Protein AF-A0A927ZB04-F1 (afdb_monomer_lite)

Radius of gyration: 18.73 Å; chains: 1; bounding box: 61×30×51 Å

Structure (mmCIF, N/CA/C/O backbone):
data_AF-A0A927ZB04-F1
#
_entry.id   AF-A0A927ZB04-F1
#
loop_
_atom_site.group_PDB
_atom_site.id
_atom_site.type_symbol
_atom_site.label_atom_id
_atom_site.label_alt_id
_atom_site.label_comp_id
_atom_site.label_asym_id
_atom_site.label_entity_id
_atom_site.label_seq_id
_atom_site.pdbx_PDB_ins_code
_atom_site.Cartn_x
_atom_site.Cartn_y
_atom_site.Cartn_z
_atom_site.occupancy
_atom_site.B_iso_or_equiv
_atom_site.auth_seq_id
_atom_site.auth_comp_id
_atom_site.auth_asym_id
_atom_site.auth_atom_id
_atom_site.pdbx_PDB_model_num
ATOM 1 N N . MET A 1 1 ? -7.816 0.736 29.265 1.00 61.41 1 MET A N 1
ATOM 2 C CA . MET A 1 1 ? -8.285 0.612 27.874 1.00 61.41 1 MET A CA 1
ATOM 3 C C . MET A 1 1 ? -7.175 -0.076 27.103 1.00 61.41 1 MET A C 1
ATOM 5 O O . MET A 1 1 ? -6.039 0.372 27.210 1.00 61.41 1 MET A O 1
ATOM 9 N N . GLU A 1 2 ? -7.450 -1.223 26.489 1.00 72.25 2 GLU A N 1
ATOM 10 C CA . GLU A 1 2 ? -6.441 -1.969 25.729 1.00 72.25 2 GLU A CA 1
ATOM 11 C C . GLU A 1 2 ? -6.215 -1.268 24.383 1.00 72.25 2 GLU A C 1
ATOM 13 O O . GLU A 1 2 ? -7.170 -0.845 23.737 1.00 72.25 2 GLU A O 1
ATOM 18 N N . ASP A 1 3 ? -4.956 -1.087 23.987 1.00 85.56 3 ASP A N 1
ATOM 19 C CA . ASP A 1 3 ? -4.613 -0.479 22.702 1.00 85.56 3 ASP A CA 1
ATOM 20 C C . ASP A 1 3 ? -4.950 -1.457 21.567 1.00 85.56 3 ASP A C 1
ATOM 22 O O . ASP A 1 3 ? -4.260 -2.459 21.371 1.00 85.56 3 ASP A O 1
ATOM 26 N N . VAL A 1 4 ? -6.038 -1.185 20.841 1.00 90.19 4 VAL A N 1
ATOM 27 C CA . VAL A 1 4 ? -6.550 -2.064 19.775 1.00 90.19 4 VAL A CA 1
ATOM 28 C C . VAL A 1 4 ? -5.738 -1.972 18.483 1.00 90.19 4 VAL A C 1
ATOM 30 O O . VAL A 1 4 ? -5.707 -2.925 17.702 1.00 90.19 4 VAL A O 1
ATOM 33 N N . ALA A 1 5 ? -5.040 -0.853 18.258 1.00 92.88 5 ALA A N 1
ATOM 34 C CA . ALA A 1 5 ? -4.420 -0.548 16.972 1.00 92.88 5 ALA A CA 1
ATOM 35 C C . ALA A 1 5 ? -3.367 -1.584 16.520 1.00 92.88 5 ALA A C 1
ATOM 37 O O . ALA A 1 5 ? -3.416 -1.979 15.356 1.00 92.88 5 ALA A O 1
ATOM 38 N N . PRO A 1 6 ? -2.457 -2.097 17.379 1.00 94.12 6 PRO A N 1
ATOM 39 C CA . PRO A 1 6 ? -1.477 -3.099 16.956 1.00 94.12 6 PRO A CA 1
ATOM 40 C C . PRO A 1 6 ? -2.118 -4.400 16.460 1.00 94.12 6 PRO A C 1
ATOM 42 O O . PRO A 1 6 ? -1.759 -4.898 15.395 1.00 94.12 6 PRO A O 1
ATOM 45 N N . LYS A 1 7 ? -3.099 -4.931 17.205 1.00 93.69 7 LYS A N 1
ATOM 46 C CA . LYS A 1 7 ? -3.795 -6.174 16.835 1.00 93.69 7 LYS A CA 1
ATOM 47 C C . LYS A 1 7 ? -4.637 -5.983 15.575 1.00 93.69 7 LYS A C 1
ATOM 49 O O . LYS A 1 7 ? -4.672 -6.864 14.718 1.00 93.69 7 LYS A O 1
ATOM 54 N N . LEU A 1 8 ? -5.295 -4.830 15.452 1.00 95.06 8 LEU A N 1
ATOM 55 C CA . LEU A 1 8 ? -6.078 -4.484 14.271 1.00 95.06 8 LEU A CA 1
ATOM 56 C C . LEU A 1 8 ? -5.188 -4.379 13.024 1.00 95.06 8 LEU A C 1
ATOM 58 O O . LEU A 1 8 ? -5.517 -4.951 11.984 1.00 95.06 8 LEU A O 1
ATOM 62 N N . TYR A 1 9 ? -4.026 -3.727 13.134 1.00 96.69 9 TYR A N 1
ATOM 63 C CA . TYR A 1 9 ? -3.077 -3.644 12.026 1.00 96.69 9 TYR A CA 1
ATOM 64 C C . TYR A 1 9 ? -2.565 -5.024 11.597 1.00 96.69 9 TYR A C 1
ATOM 66 O O . TYR A 1 9 ? -2.530 -5.308 10.403 1.00 96.69 9 TYR A O 1
ATOM 74 N N . GLU A 1 10 ? -2.242 -5.914 12.540 1.00 96.75 10 GLU A N 1
ATOM 75 C CA . GLU A 1 10 ? -1.804 -7.281 12.222 1.00 96.75 10 GLU A CA 1
ATOM 76 C C . GLU A 1 10 ? -2.869 -8.055 11.422 1.00 96.75 10 GLU A C 1
ATOM 78 O O . GLU A 1 10 ? -2.558 -8.712 10.421 1.00 96.75 10 GLU A O 1
ATOM 83 N N . LYS A 1 11 ? -4.148 -7.939 11.810 1.00 96.62 11 LYS A N 1
ATOM 84 C CA . LYS A 1 11 ? -5.268 -8.537 11.064 1.00 96.62 11 LYS A CA 1
ATOM 85 C C . LYS A 1 11 ? -5.357 -7.973 9.639 1.00 96.62 11 LYS A C 1
ATOM 87 O O . LYS A 1 11 ? -5.416 -8.748 8.679 1.00 96.62 11 LYS A O 1
ATOM 92 N N . ILE A 1 12 ? -5.299 -6.646 9.498 1.00 97.88 12 ILE A N 1
ATOM 93 C CA . ILE A 1 12 ? -5.330 -5.945 8.205 1.00 97.88 12 ILE A CA 1
ATOM 94 C C . ILE A 1 12 ? -4.158 -6.383 7.318 1.00 97.88 12 ILE A C 1
ATOM 96 O O . ILE A 1 12 ? -4.356 -6.730 6.152 1.00 97.88 12 ILE A O 1
ATOM 100 N N . GLU A 1 13 ? -2.939 -6.418 7.856 1.00 97.81 13 GLU A N 1
ATOM 101 C CA . GLU A 1 13 ? -1.731 -6.796 7.122 1.00 97.81 13 GLU A CA 1
ATOM 102 C C . GLU A 1 13 ? -1.810 -8.245 6.623 1.00 97.81 13 GLU A C 1
ATOM 104 O O . GLU A 1 13 ? -1.480 -8.544 5.465 1.00 97.81 13 GLU A O 1
ATOM 109 N N . LYS A 1 14 ? -2.288 -9.156 7.475 1.00 98.31 14 LYS A N 1
ATOM 110 C CA . LYS A 1 14 ? -2.488 -10.562 7.124 1.00 98.31 14 LYS A CA 1
ATOM 111 C C . LYS A 1 14 ? -3.547 -10.718 6.035 1.00 98.31 14 LYS A C 1
ATOM 113 O O . LYS A 1 14 ? -3.322 -11.455 5.069 1.00 98.31 14 LYS A O 1
ATOM 118 N N . ALA A 1 15 ? -4.670 -10.008 6.150 1.00 98.31 15 ALA A N 1
ATOM 119 C CA . ALA A 1 15 ? -5.732 -10.010 5.148 1.00 98.31 15 ALA A CA 1
ATOM 120 C C . ALA A 1 15 ? -5.241 -9.454 3.802 1.00 98.31 15 ALA A C 1
ATOM 122 O O . ALA A 1 15 ? -5.466 -10.076 2.758 1.00 98.31 15 ALA A O 1
ATOM 123 N N . PHE A 1 16 ? -4.509 -8.338 3.822 1.00 98.69 16 PHE A N 1
ATOM 124 C CA . PHE A 1 16 ? -3.895 -7.734 2.641 1.00 98.69 16 PHE A CA 1
ATOM 125 C C . PHE A 1 16 ? -2.911 -8.690 1.969 1.00 98.69 16 PHE A C 1
ATOM 127 O O . PHE A 1 16 ? -3.036 -8.981 0.780 1.00 98.69 16 PHE A O 1
ATOM 134 N N . THR A 1 17 ? -1.970 -9.246 2.732 1.00 98.44 17 THR A N 1
ATOM 135 C CA . THR A 1 17 ? -0.962 -10.181 2.213 1.00 98.44 17 THR A CA 1
ATOM 136 C C . THR A 1 17 ? -1.618 -11.423 1.609 1.00 98.44 17 THR A C 1
ATOM 138 O O . THR A 1 17 ? -1.237 -11.867 0.524 1.00 98.44 17 THR A O 1
ATOM 141 N N . GLY A 1 18 ? -2.652 -11.959 2.264 1.00 98.38 18 GLY A N 1
ATOM 142 C CA . GLY A 1 18 ? -3.435 -13.077 1.743 1.00 98.38 18 GLY A CA 1
ATOM 143 C C . GLY A 1 18 ? -4.105 -12.765 0.401 1.00 98.38 18 GLY A C 1
ATOM 144 O O . GLY A 1 18 ? -4.060 -13.597 -0.506 1.00 98.38 18 GLY A O 1
ATOM 145 N N . LYS A 1 19 ? -4.682 -11.567 0.247 1.00 98.50 19 LYS A N 1
ATOM 146 C CA . LYS A 1 19 ? -5.307 -11.109 -1.007 1.00 98.50 19 LYS A CA 1
ATOM 147 C C . LYS A 1 19 ? -4.276 -10.892 -2.111 1.00 98.50 19 LYS A C 1
ATOM 149 O O . LYS A 1 19 ? -4.439 -11.438 -3.198 1.00 98.50 19 LYS A O 1
ATOM 154 N N . VAL A 1 20 ? -3.174 -10.204 -1.809 1.00 98.50 20 VAL A N 1
ATOM 155 C CA . VAL A 1 20 ? -2.055 -9.981 -2.742 1.00 98.50 20 VAL A CA 1
ATOM 156 C C . VAL A 1 20 ? -1.508 -11.299 -3.290 1.00 98.50 20 VAL A C 1
ATOM 158 O O . VAL A 1 20 ? -1.240 -11.404 -4.484 1.00 98.50 20 VAL A O 1
ATOM 161 N N . ASN A 1 21 ? -1.363 -12.320 -2.443 1.00 97.69 21 ASN A N 1
ATOM 162 C CA . ASN A 1 21 ? -0.824 -13.619 -2.852 1.00 97.69 21 ASN A CA 1
ATOM 163 C C . ASN A 1 21 ? -1.782 -14.437 -3.732 1.00 97.69 21 ASN A C 1
ATOM 165 O O . ASN A 1 21 ? -1.329 -15.313 -4.468 1.00 97.69 21 ASN A O 1
ATOM 169 N N . ARG A 1 22 ? -3.091 -14.178 -3.652 1.00 97.88 22 ARG A N 1
ATOM 170 C CA . ARG A 1 22 ? -4.127 -14.875 -4.435 1.00 97.88 22 ARG A CA 1
ATOM 171 C C . ARG A 1 22 ? -4.561 -14.100 -5.681 1.00 97.88 22 ARG A C 1
ATOM 173 O O . ARG A 1 22 ? -5.243 -14.666 -6.528 1.00 97.88 22 ARG A O 1
ATOM 180 N N . ASN A 1 23 ? -4.192 -12.826 -5.793 1.00 98.38 23 ASN A N 1
ATOM 181 C CA . ASN A 1 23 ? -4.582 -11.973 -6.906 1.00 98.38 23 ASN A CA 1
ATOM 182 C C . ASN A 1 23 ? -3.800 -12.345 -8.181 1.00 98.38 23 ASN A C 1
ATOM 184 O O . ASN A 1 23 ? -2.566 -12.289 -8.225 1.00 98.38 23 ASN A O 1
ATOM 188 N N . MET A 1 24 ? -4.539 -12.736 -9.222 1.00 97.25 24 MET A N 1
ATOM 189 C CA . MET A 1 24 ? -3.970 -13.218 -10.482 1.00 97.25 24 MET A CA 1
ATOM 190 C C . MET A 1 24 ? -3.256 -12.118 -11.272 1.00 97.25 24 MET A C 1
ATOM 192 O O . MET A 1 24 ? -2.209 -12.396 -11.853 1.00 97.25 24 MET A O 1
ATOM 196 N N . ASP A 1 25 ? -3.750 -10.880 -11.240 1.00 96.75 25 ASP A N 1
ATOM 197 C CA . ASP A 1 25 ? -3.137 -9.748 -11.945 1.00 96.75 25 ASP A CA 1
ATOM 198 C C . ASP A 1 25 ? -1.798 -9.364 -11.314 1.00 96.75 25 ASP A C 1
ATOM 200 O O . ASP A 1 25 ? -0.802 -9.172 -12.013 1.00 96.75 25 ASP A O 1
ATOM 204 N N . ILE A 1 26 ? -1.731 -9.349 -9.979 1.00 98.38 26 ILE A N 1
ATOM 205 C CA . ILE A 1 26 ? -0.482 -9.147 -9.236 1.00 98.38 26 ILE A CA 1
ATOM 206 C C . ILE A 1 26 ? 0.523 -10.252 -9.563 1.00 98.38 26 ILE A C 1
ATOM 208 O O . ILE A 1 26 ? 1.708 -9.973 -9.766 1.00 98.38 26 ILE A O 1
ATOM 212 N N . ARG A 1 27 ? 0.077 -11.511 -9.617 1.00 97.94 27 ARG A N 1
ATOM 213 C CA . ARG A 1 27 ? 0.950 -12.630 -9.975 1.00 97.94 27 ARG A CA 1
ATOM 214 C C . ARG A 1 27 ? 1.467 -12.490 -11.406 1.00 97.94 27 ARG A C 1
ATOM 216 O O . ARG A 1 27 ? 2.677 -12.570 -11.606 1.00 97.94 27 ARG A O 1
ATOM 223 N N . ALA A 1 28 ? 0.586 -12.227 -12.368 1.00 96.94 28 ALA A N 1
ATOM 224 C CA . ALA A 1 28 ? 0.950 -12.029 -13.767 1.00 96.94 28 ALA A CA 1
ATOM 225 C C . ALA A 1 28 ? 1.930 -10.857 -13.935 1.00 96.94 28 ALA A C 1
ATOM 227 O O . ALA A 1 28 ? 2.929 -10.980 -14.643 1.00 96.94 28 ALA A O 1
ATOM 228 N N . PHE A 1 29 ? 1.704 -9.746 -13.228 1.00 97.94 29 PHE A N 1
ATOM 229 C CA . PHE A 1 29 ? 2.622 -8.611 -13.199 1.00 97.94 29 PHE A CA 1
ATOM 230 C C . PHE A 1 29 ? 4.009 -9.002 -12.674 1.00 97.94 29 PHE A C 1
ATOM 232 O O . PHE A 1 29 ? 5.016 -8.729 -13.326 1.00 97.94 29 PHE A O 1
ATOM 239 N N . LYS A 1 30 ? 4.082 -9.684 -11.523 1.00 96.94 30 LYS A N 1
ATOM 240 C CA . LYS A 1 30 ? 5.357 -10.138 -10.940 1.00 96.94 30 LYS A CA 1
ATOM 241 C C . LYS A 1 30 ? 6.106 -11.094 -11.870 1.00 96.94 30 LYS A C 1
ATOM 243 O O . LYS A 1 30 ? 7.333 -11.050 -11.931 1.00 96.94 30 LYS A O 1
ATOM 248 N N . GLU A 1 31 ? 5.389 -11.950 -12.595 1.00 97.25 31 GLU A N 1
ATOM 249 C CA . GLU A 1 31 ? 5.978 -12.838 -13.600 1.00 97.25 31 GLU A CA 1
ATOM 250 C C . GLU A 1 31 ? 6.541 -12.050 -14.794 1.00 97.25 31 GLU A C 1
ATOM 252 O O . GLU A 1 31 ? 7.692 -12.279 -15.165 1.00 97.25 31 GLU A O 1
ATOM 257 N N . LYS A 1 32 ? 5.800 -11.066 -15.328 1.00 96.69 32 LYS A N 1
ATOM 258 C CA . LYS A 1 32 ? 6.310 -10.150 -16.366 1.00 96.69 32 LYS A CA 1
ATOM 259 C C . LYS A 1 32 ? 7.556 -9.397 -15.900 1.00 96.69 32 LYS A C 1
ATOM 261 O O . LYS A 1 32 ? 8.526 -9.316 -16.647 1.00 96.69 32 LYS A O 1
ATOM 266 N N . LEU A 1 33 ? 7.543 -8.870 -14.674 1.00 96.31 33 LEU A N 1
ATOM 267 C CA . LEU A 1 33 ? 8.655 -8.104 -14.107 1.00 96.31 33 LEU A CA 1
ATOM 268 C C . LEU A 1 33 ? 9.921 -8.958 -13.975 1.00 96.31 33 LEU A C 1
ATOM 270 O O . LEU A 1 33 ? 11.003 -8.521 -14.358 1.00 96.31 33 LEU A O 1
ATOM 274 N N . ARG A 1 34 ? 9.781 -10.199 -13.491 1.00 95.94 34 ARG A N 1
ATOM 275 C CA . ARG A 1 34 ? 10.889 -11.158 -13.363 1.00 95.94 34 ARG A CA 1
ATOM 276 C C . ARG A 1 34 ? 11.489 -11.548 -14.715 1.00 95.94 34 ARG A C 1
ATOM 278 O O . ARG A 1 34 ? 12.682 -11.810 -14.795 1.00 95.94 34 ARG A O 1
ATOM 285 N N . ASN A 1 35 ? 10.666 -11.600 -15.758 1.00 95.75 35 ASN A N 1
ATOM 286 C CA . ASN A 1 35 ? 11.099 -11.944 -17.111 1.00 95.75 35 ASN A CA 1
ATOM 287 C C . ASN A 1 35 ? 11.572 -10.719 -17.920 1.00 95.75 35 ASN A C 1
ATOM 289 O O . ASN A 1 35 ? 11.789 -10.848 -19.123 1.00 95.75 35 ASN A O 1
ATOM 293 N N . SER A 1 36 ? 11.687 -9.538 -17.298 1.00 93.88 36 SER A N 1
ATOM 294 C CA . SER A 1 36 ? 12.005 -8.264 -17.962 1.00 93.88 36 SER A CA 1
ATOM 295 C C . SER A 1 36 ? 11.056 -7.907 -19.118 1.00 93.88 36 SER A C 1
ATOM 297 O O . SER A 1 36 ? 11.457 -7.330 -20.126 1.00 93.88 36 SER A O 1
ATOM 299 N N . GLN A 1 37 ? 9.783 -8.287 -18.987 1.00 94.38 37 GLN A N 1
ATOM 300 C CA . GLN A 1 37 ? 8.715 -8.061 -19.970 1.00 94.38 37 GLN A CA 1
ATOM 301 C C . GLN A 1 37 ? 7.689 -7.017 -19.509 1.00 94.38 37 GLN A C 1
ATOM 303 O O . GLN A 1 37 ? 6.789 -6.667 -20.275 1.00 94.38 37 GLN A O 1
ATOM 308 N N . ALA A 1 38 ? 7.788 -6.549 -18.263 1.00 95.06 38 ALA A N 1
ATOM 309 C CA . ALA A 1 38 ? 6.900 -5.524 -17.732 1.00 95.06 38 ALA A CA 1
ATOM 310 C C . ALA A 1 38 ? 7.206 -4.156 -18.356 1.00 95.06 38 ALA A C 1
ATOM 312 O O . ALA A 1 38 ? 8.362 -3.776 -18.544 1.00 95.06 38 ALA A O 1
ATOM 313 N N . LYS A 1 39 ? 6.149 -3.407 -18.663 1.00 93.62 39 LYS A N 1
ATOM 314 C CA . LYS A 1 39 ? 6.212 -2.059 -19.225 1.00 93.62 39 LYS A CA 1
ATOM 315 C C . LYS A 1 39 ? 5.806 -1.017 -18.183 1.00 93.62 39 LYS A C 1
ATOM 317 O O . LYS A 1 39 ? 5.070 -1.350 -17.256 1.00 93.62 39 LYS A O 1
ATOM 322 N N . PRO A 1 40 ? 6.178 0.265 -18.362 1.00 91.00 40 PRO A N 1
ATOM 323 C CA . PRO A 1 40 ? 5.731 1.338 -17.470 1.00 91.00 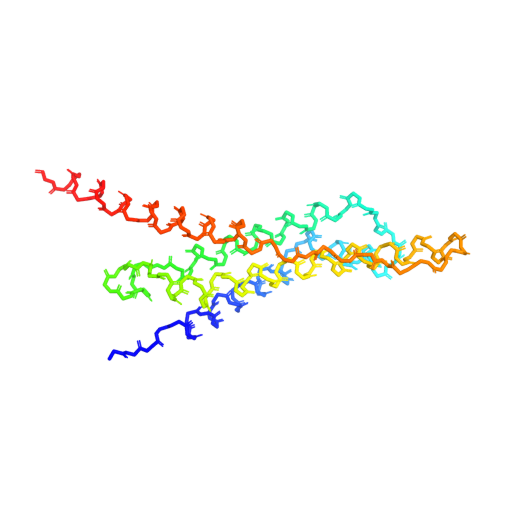40 PRO A CA 1
ATOM 324 C C . PRO A 1 40 ? 4.203 1.385 -17.287 1.00 91.00 40 PRO A C 1
ATOM 326 O O . PRO A 1 40 ? 3.714 1.633 -16.192 1.00 91.00 40 PRO A O 1
ATOM 329 N N . GLU A 1 41 ? 3.449 1.065 -18.340 1.00 92.75 41 GLU A N 1
ATOM 330 C CA . GLU A 1 41 ? 1.979 0.991 -18.349 1.00 92.75 41 GLU A CA 1
ATOM 331 C C . GLU A 1 41 ? 1.426 -0.091 -17.399 1.00 92.75 41 GLU A C 1
ATOM 333 O O . GLU A 1 41 ? 0.360 0.079 -16.806 1.00 92.75 41 GLU A O 1
ATOM 338 N N . ASP A 1 42 ? 2.160 -1.197 -17.215 1.00 95.19 42 ASP A N 1
ATOM 339 C CA . ASP A 1 42 ? 1.751 -2.292 -16.332 1.00 95.19 42 ASP A CA 1
ATOM 340 C C . ASP A 1 42 ? 1.767 -1.862 -14.846 1.00 95.19 42 ASP A C 1
ATOM 342 O O . ASP A 1 42 ? 1.061 -2.453 -14.026 1.00 95.19 42 ASP A O 1
ATOM 346 N N . VAL A 1 43 ? 2.520 -0.809 -14.485 1.00 95.75 43 VAL A N 1
ATOM 347 C CA . VAL A 1 43 ? 2.592 -0.287 -13.107 1.00 95.75 43 VAL A CA 1
ATOM 348 C C . VAL A 1 43 ? 1.239 0.243 -12.643 1.00 95.75 43 VAL A C 1
ATOM 350 O O . VAL A 1 43 ? 0.861 0.022 -11.495 1.00 95.75 43 VAL A O 1
ATOM 353 N N . SER A 1 44 ? 0.477 0.904 -13.518 1.00 94.69 44 SER A N 1
ATOM 354 C CA . SER A 1 44 ? -0.848 1.425 -13.164 1.00 94.69 44 SER A CA 1
ATOM 355 C C . SER A 1 44 ? -1.841 0.300 -12.869 1.00 94.69 44 SER A C 1
ATOM 357 O O . SER A 1 44 ? -2.616 0.399 -11.918 1.00 94.69 44 SER A O 1
ATOM 359 N N . LEU A 1 45 ? -1.786 -0.796 -13.635 1.00 96.00 45 LEU A N 1
ATOM 360 C CA . LEU A 1 45 ? -2.606 -1.986 -13.385 1.00 96.00 45 LEU A CA 1
ATOM 361 C C . LEU A 1 45 ? -2.204 -2.669 -12.074 1.00 96.00 45 LEU A C 1
ATOM 363 O O . LEU A 1 45 ? -3.065 -3.038 -11.277 1.00 96.00 45 LEU A O 1
ATOM 367 N N . TYR A 1 46 ? -0.900 -2.770 -11.812 1.00 98.06 46 TYR A N 1
ATOM 368 C CA . TYR A 1 46 ? -0.388 -3.306 -10.555 1.00 98.06 46 TYR A CA 1
ATOM 369 C C . TYR A 1 46 ? -0.809 -2.460 -9.345 1.00 98.06 46 TYR A C 1
ATOM 371 O O . TYR A 1 46 ? -1.291 -3.002 -8.350 1.00 98.06 46 TYR A O 1
ATOM 379 N N . ALA A 1 47 ? -0.699 -1.132 -9.442 1.00 97.56 47 ALA A N 1
ATOM 380 C CA . ALA A 1 47 ? -1.132 -0.201 -8.405 1.00 97.56 47 ALA A CA 1
ATOM 381 C C . ALA A 1 47 ? -2.633 -0.319 -8.120 1.00 97.56 47 ALA A C 1
ATOM 383 O O . ALA A 1 47 ? -3.037 -0.351 -6.958 1.00 97.56 47 ALA A O 1
ATOM 384 N N . ARG A 1 48 ? -3.453 -0.451 -9.170 1.00 97.81 48 ARG A N 1
ATOM 385 C CA . ARG A 1 48 ? -4.892 -0.690 -9.036 1.00 97.81 48 ARG A CA 1
ATOM 386 C C . ARG A 1 48 ? -5.177 -1.989 -8.283 1.00 97.81 48 ARG A C 1
ATOM 388 O O . ARG A 1 48 ? -5.898 -1.953 -7.292 1.00 97.81 48 ARG A O 1
ATOM 395 N N . ALA A 1 49 ? -4.578 -3.105 -8.697 1.00 98.31 49 ALA A N 1
ATOM 396 C CA . ALA A 1 49 ? -4.804 -4.401 -8.058 1.00 98.31 49 ALA A CA 1
ATOM 397 C C . ALA A 1 49 ? -4.360 -4.411 -6.581 1.00 98.31 49 ALA A C 1
ATOM 399 O O . ALA A 1 49 ? -5.029 -4.995 -5.726 1.00 98.31 49 ALA A O 1
ATOM 400 N N . LEU A 1 50 ? -3.255 -3.729 -6.255 1.00 98.56 50 LEU A N 1
ATOM 401 C CA . LEU A 1 50 ? -2.824 -3.526 -4.870 1.00 98.56 50 LEU A CA 1
ATOM 402 C C . LEU A 1 50 ? -3.817 -2.675 -4.072 1.00 98.56 50 LEU A C 1
ATOM 404 O O . LEU A 1 50 ? -4.126 -3.026 -2.934 1.00 98.56 50 LEU A O 1
ATOM 408 N N . GLY A 1 51 ? -4.328 -1.592 -4.660 1.00 97.62 51 GLY A N 1
ATOM 409 C CA . GLY A 1 51 ? -5.342 -0.737 -4.045 1.00 97.62 51 GLY A CA 1
ATOM 410 C C . GLY A 1 51 ? -6.646 -1.485 -3.764 1.00 97.62 51 GLY A C 1
ATOM 411 O O . GLY A 1 51 ? -7.184 -1.376 -2.667 1.00 97.62 51 GLY A O 1
ATOM 412 N N . GLU A 1 52 ? -7.107 -2.317 -4.700 1.00 98.31 52 GLU A N 1
ATOM 413 C CA . GLU A 1 52 ? -8.279 -3.184 -4.518 1.00 98.31 52 GLU A CA 1
ATOM 414 C C . GLU A 1 52 ? -8.050 -4.206 -3.388 1.00 98.31 52 GLU A C 1
ATOM 416 O O . GLU A 1 52 ? -8.911 -4.388 -2.525 1.00 98.31 52 GLU A O 1
ATOM 421 N N . CYS A 1 53 ? -6.860 -4.819 -3.314 1.00 98.62 53 CYS A N 1
ATOM 422 C CA . CYS A 1 53 ? -6.502 -5.714 -2.207 1.00 98.62 53 CYS A CA 1
ATOM 423 C C . CYS A 1 53 ? -6.469 -4.988 -0.853 1.00 98.62 53 CYS A C 1
ATOM 425 O O . CYS A 1 53 ? -6.905 -5.556 0.150 1.00 98.62 53 CYS A O 1
ATOM 427 N N . ALA A 1 54 ? -5.939 -3.762 -0.813 1.00 98.00 54 ALA A N 1
ATOM 428 C CA . ALA A 1 54 ? -5.865 -2.946 0.394 1.00 98.00 54 ALA A CA 1
ATOM 429 C C . ALA A 1 54 ? -7.258 -2.509 0.859 1.00 98.00 54 ALA A C 1
ATOM 431 O O . ALA A 1 54 ? -7.601 -2.720 2.017 1.00 98.00 54 ALA A O 1
ATOM 432 N N . SER A 1 55 ? -8.088 -1.995 -0.051 1.00 96.00 55 SER A N 1
ATOM 433 C CA . SER A 1 55 ? -9.478 -1.620 0.226 1.00 96.00 55 SER A CA 1
ATOM 434 C C . SER A 1 55 ? -10.268 -2.796 0.801 1.00 96.00 55 SER A C 1
ATOM 436 O O . SER A 1 55 ? -10.860 -2.674 1.870 1.00 96.00 55 SER A O 1
ATOM 438 N N . ALA A 1 56 ? -10.190 -3.971 0.171 1.00 97.38 56 ALA A N 1
ATOM 439 C CA . ALA A 1 56 ? -10.877 -5.157 0.666 1.00 97.38 56 ALA A CA 1
ATOM 440 C C . ALA A 1 56 ? -10.351 -5.631 2.035 1.00 97.38 56 ALA A C 1
ATOM 442 O O . ALA A 1 56 ? -11.118 -6.162 2.831 1.00 97.38 56 ALA A O 1
ATOM 443 N N . ALA A 1 57 ? -9.054 -5.470 2.324 1.00 97.69 57 ALA A N 1
ATOM 444 C CA . ALA A 1 57 ? -8.497 -5.792 3.639 1.00 97.69 57 ALA A CA 1
ATOM 445 C C . ALA A 1 57 ? -8.969 -4.815 4.728 1.00 97.69 57 ALA A C 1
ATOM 447 O O . ALA A 1 57 ? -9.235 -5.247 5.846 1.00 97.69 57 ALA A O 1
ATOM 448 N N . LEU A 1 58 ? -9.099 -3.528 4.401 1.00 94.50 58 LEU A N 1
ATOM 449 C CA . LEU A 1 58 ? -9.623 -2.515 5.316 1.00 94.50 58 LEU A CA 1
ATOM 450 C C . LEU A 1 58 ? -11.106 -2.757 5.619 1.00 94.50 58 LEU A C 1
ATOM 452 O O . LEU A 1 58 ? -11.457 -2.850 6.787 1.00 94.50 58 LEU A O 1
ATOM 456 N N . ILE A 1 59 ? -11.943 -2.954 4.593 1.00 92.19 59 ILE A N 1
ATOM 457 C CA . ILE A 1 59 ? -13.389 -3.214 4.747 1.00 92.19 59 ILE A CA 1
ATOM 458 C C . ILE A 1 59 ? -13.657 -4.462 5.602 1.00 92.19 59 ILE A C 1
ATOM 460 O O . ILE A 1 59 ? -14.588 -4.486 6.398 1.00 92.19 59 ILE A O 1
ATOM 464 N N . GLU A 1 60 ? -12.843 -5.511 5.455 1.00 93.94 60 GLU A N 1
ATOM 465 C CA . GLU A 1 60 ? -13.013 -6.754 6.219 1.00 93.94 60 GLU A CA 1
ATOM 466 C C . GLU A 1 60 ? -12.698 -6.595 7.716 1.00 93.94 60 GLU A C 1
ATOM 468 O O . GLU A 1 60 ? -13.270 -7.316 8.531 1.00 93.94 60 GLU A O 1
ATOM 473 N N . ASN A 1 61 ? -11.787 -5.688 8.084 1.00 92.88 61 ASN A N 1
ATOM 474 C CA . ASN A 1 61 ? -11.212 -5.645 9.433 1.00 92.88 61 ASN A CA 1
ATOM 475 C C . ASN A 1 61 ? -11.556 -4.376 10.223 1.00 92.88 61 ASN A C 1
ATOM 477 O O . ASN A 1 61 ? -11.571 -4.428 11.447 1.00 92.88 61 ASN A O 1
ATOM 481 N N . ILE A 1 62 ? -11.831 -3.250 9.562 1.00 89.62 62 ILE A N 1
ATOM 482 C CA . ILE A 1 62 ? -12.288 -2.021 10.221 1.00 89.62 62 ILE A CA 1
ATOM 483 C C . ILE A 1 62 ? -13.808 -2.102 10.328 1.00 89.62 62 ILE A C 1
ATOM 485 O O . ILE A 1 62 ? -14.535 -1.696 9.425 1.00 89.62 62 ILE A O 1
ATOM 489 N N . ARG A 1 63 ? -14.274 -2.694 11.427 1.00 85.50 63 ARG A N 1
ATOM 490 C CA . ARG A 1 63 ? -15.691 -2.869 11.755 1.00 85.50 63 ARG A CA 1
ATOM 491 C C . ARG A 1 63 ? -15.972 -2.243 13.121 1.00 85.50 63 ARG A C 1
ATOM 493 O O . ARG A 1 63 ? -15.075 -2.210 13.959 1.00 85.50 63 ARG A O 1
ATOM 500 N N . GLN A 1 64 ? -17.198 -1.772 13.355 1.00 82.94 64 GLN A N 1
ATOM 501 C CA . GLN A 1 64 ? -17.583 -1.120 14.619 1.00 82.94 64 GLN A CA 1
ATOM 502 C C . GLN A 1 64 ? -17.262 -1.975 15.857 1.00 82.94 64 GLN A C 1
ATOM 504 O O . GLN A 1 64 ? -16.817 -1.448 16.868 1.00 82.94 64 GLN A O 1
ATOM 509 N N . ASP A 1 65 ? -17.415 -3.298 15.770 1.00 84.38 65 ASP A N 1
ATOM 510 C CA . ASP A 1 65 ? -17.121 -4.238 16.859 1.00 84.38 65 ASP A CA 1
ATOM 511 C C . ASP A 1 65 ? -15.620 -4.409 17.156 1.00 84.38 65 ASP A C 1
ATOM 513 O O . ASP A 1 65 ? -15.248 -4.901 18.220 1.00 84.38 65 ASP A O 1
ATOM 517 N N . GLU A 1 66 ? -14.750 -3.984 16.241 1.00 83.69 66 GLU A N 1
ATOM 518 C CA . GLU A 1 66 ? -13.291 -3.982 16.394 1.00 83.69 66 GLU A CA 1
ATOM 519 C C . GLU A 1 66 ? -12.751 -2.600 16.816 1.00 83.69 66 GLU A C 1
ATOM 521 O O . GLU A 1 66 ? -11.551 -2.451 17.075 1.00 83.69 66 GLU A O 1
ATOM 526 N N . LEU A 1 67 ? -13.622 -1.586 16.887 1.00 87.88 67 LEU A N 1
ATOM 527 C CA . LEU A 1 67 ? -13.280 -0.202 17.201 1.00 87.88 67 LEU A CA 1
ATOM 528 C C . LEU A 1 67 ? -13.729 0.184 18.620 1.00 87.88 67 LEU A C 1
ATOM 530 O O . LEU A 1 67 ? -14.742 -0.313 19.116 1.00 87.88 67 LEU A O 1
ATOM 534 N N . PRO A 1 68 ? -13.000 1.082 19.307 1.00 86.44 68 PRO A N 1
ATOM 535 C CA . PRO A 1 68 ? -13.439 1.579 20.599 1.00 86.44 68 PRO A CA 1
ATOM 536 C C . PRO A 1 68 ? -14.669 2.465 20.424 1.00 86.44 68 PRO A C 1
ATOM 538 O O . PRO A 1 68 ? -14.659 3.385 19.611 1.00 86.44 68 PRO A O 1
ATOM 541 N N . ASP A 1 69 ? -15.718 2.165 21.186 1.00 87.38 69 ASP A N 1
ATOM 542 C CA . ASP A 1 69 ? -17.011 2.856 21.126 1.00 87.38 69 ASP A CA 1
ATOM 543 C C . ASP A 1 69 ? -17.615 2.904 19.705 1.00 87.38 69 ASP A C 1
ATOM 545 O O . ASP A 1 69 ? -18.391 3.801 19.398 1.00 87.38 69 ASP A O 1
ATOM 549 N N . GLY A 1 70 ? -17.236 1.961 18.827 1.00 86.75 70 GLY A N 1
ATOM 550 C CA . GLY A 1 70 ? -17.640 1.933 17.416 1.00 86.75 70 GLY A CA 1
ATOM 551 C C . GLY A 1 70 ? -16.854 2.873 16.494 1.00 86.75 70 GLY A C 1
ATOM 552 O O . GLY A 1 70 ? -16.928 2.728 15.278 1.00 86.75 70 GLY A O 1
ATOM 553 N N . LYS A 1 71 ? -16.030 3.775 17.043 1.00 88.69 71 LYS A N 1
ATOM 554 C CA . LYS A 1 71 ? -15.484 4.929 16.317 1.00 88.69 71 LYS A CA 1
ATOM 555 C C . LYS A 1 71 ? -14.055 4.738 15.824 1.00 88.69 71 LYS A C 1
ATOM 557 O O . LYS A 1 71 ? -13.164 4.258 16.532 1.00 88.69 71 LYS A O 1
ATOM 562 N N . LEU A 1 72 ? -13.799 5.198 14.599 1.00 91.44 72 LEU A N 1
ATOM 563 C CA . LEU A 1 72 ? -12.456 5.228 14.026 1.00 91.44 72 LEU A CA 1
ATOM 564 C C . LEU A 1 72 ? -11.727 6.510 14.446 1.00 91.44 72 LEU A C 1
ATOM 566 O O . LEU A 1 72 ? -11.818 7.538 13.788 1.00 91.44 72 LEU A O 1
ATOM 570 N N . TYR A 1 73 ? -10.952 6.444 15.524 1.00 93.25 73 TYR A N 1
ATOM 571 C CA . TYR A 1 73 ? -10.137 7.578 15.965 1.00 93.25 73 TYR A CA 1
ATOM 572 C C . TYR A 1 73 ? -8.891 7.799 15.096 1.00 93.25 73 TYR A C 1
ATOM 574 O O . TYR A 1 73 ? -8.288 6.843 14.597 1.00 93.25 73 TYR A O 1
ATOM 582 N N . TRP A 1 74 ? -8.427 9.056 15.023 1.00 94.06 74 TRP A N 1
ATOM 583 C CA . TRP A 1 74 ? -7.218 9.450 14.281 1.00 94.06 74 TRP A CA 1
ATOM 584 C C . TRP A 1 74 ? -6.012 8.563 14.598 1.00 94.06 74 TRP A C 1
ATOM 586 O O . TRP A 1 74 ? -5.348 8.065 13.695 1.00 94.06 74 TRP A O 1
ATOM 596 N N . ASN A 1 75 ? -5.740 8.313 15.881 1.00 93.88 75 ASN A N 1
ATOM 597 C CA . ASN A 1 75 ? -4.605 7.494 16.307 1.00 93.88 75 ASN A CA 1
ATOM 598 C C . ASN A 1 75 ? -4.715 6.032 15.841 1.00 93.88 75 ASN A C 1
ATOM 600 O O . ASN A 1 75 ? -3.691 5.391 15.615 1.00 93.88 75 ASN A O 1
ATOM 604 N N . ILE A 1 76 ? -5.927 5.491 15.698 1.00 93.75 76 ILE A N 1
ATOM 605 C CA . ILE A 1 76 ? -6.149 4.143 15.166 1.00 93.75 76 ILE A CA 1
ATOM 606 C C . ILE A 1 76 ? -5.956 4.167 13.655 1.00 93.75 76 ILE A C 1
ATOM 608 O O . ILE A 1 76 ? -5.189 3.358 13.136 1.00 93.75 76 ILE A O 1
ATOM 612 N N . ALA A 1 77 ? -6.577 5.116 12.954 1.00 94.69 77 ALA A N 1
ATOM 613 C CA . ALA A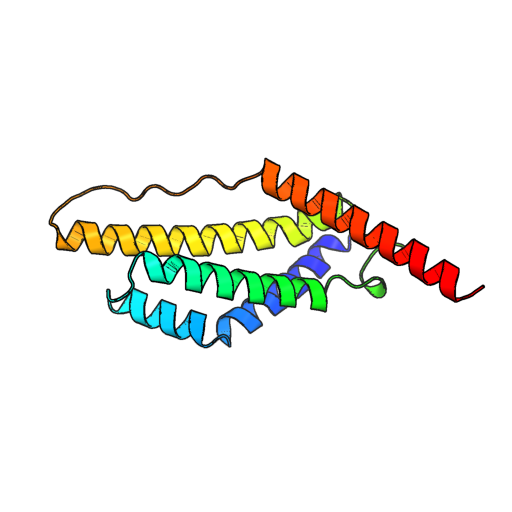 1 77 ? -6.445 5.278 11.509 1.00 94.69 77 ALA A CA 1
ATOM 614 C C . ALA A 1 77 ? -4.975 5.470 11.085 1.00 94.69 77 ALA A C 1
ATOM 616 O O . ALA A 1 77 ? -4.473 4.777 10.198 1.00 94.69 77 ALA A O 1
ATOM 617 N N . GLU A 1 78 ? -4.242 6.337 11.782 1.00 96.12 78 GLU A N 1
ATOM 618 C CA . GLU A 1 78 ? -2.820 6.605 11.554 1.00 96.12 78 GLU A CA 1
ATOM 619 C C . GLU A 1 78 ? -1.935 5.381 11.826 1.00 96.12 78 GLU A C 1
ATOM 621 O O . GLU A 1 78 ? -0.921 5.197 11.162 1.00 96.12 78 GLU A O 1
ATOM 626 N N . ARG A 1 79 ? -2.306 4.504 12.763 1.00 96.44 79 ARG A N 1
ATOM 627 C CA . ARG A 1 79 ? -1.498 3.323 13.120 1.00 96.44 79 ARG A CA 1
ATOM 628 C C . ARG A 1 79 ? -1.902 2.047 12.384 1.00 96.44 79 ARG A C 1
ATOM 630 O O . ARG A 1 79 ? -1.189 1.054 12.483 1.00 96.44 79 ARG A O 1
ATOM 637 N N . THR A 1 80 ? -3.018 2.059 11.655 1.00 95.56 80 THR A N 1
ATOM 638 C CA . THR A 1 80 ? -3.557 0.872 10.967 1.00 95.56 80 THR A CA 1
ATOM 639 C C . THR A 1 80 ? -3.686 1.071 9.458 1.00 95.56 80 THR A C 1
ATOM 641 O O . THR A 1 80 ? -3.258 0.216 8.685 1.00 95.56 80 THR A O 1
ATOM 644 N N . ILE A 1 81 ? -4.213 2.214 9.014 1.00 96.56 81 ILE A N 1
ATOM 645 C CA . ILE A 1 81 ? -4.467 2.505 7.599 1.00 96.56 81 ILE A CA 1
ATOM 646 C C . ILE A 1 81 ? -3.213 3.079 6.939 1.00 96.56 81 ILE A C 1
ATOM 648 O O . ILE A 1 81 ? -2.801 2.596 5.884 1.00 96.56 81 ILE A O 1
ATOM 652 N N . LYS A 1 82 ? -2.566 4.080 7.555 1.00 97.00 82 LYS A N 1
ATOM 653 C CA . LYS A 1 82 ? -1.367 4.713 6.974 1.00 97.00 82 LYS A CA 1
ATOM 654 C C . LYS A 1 82 ? -0.243 3.702 6.680 1.00 97.00 82 LYS A C 1
ATOM 656 O O . LYS A 1 82 ? 0.218 3.712 5.540 1.00 97.00 82 LYS A O 1
ATOM 661 N N . PRO A 1 83 ? 0.144 2.776 7.583 1.00 97.62 83 PRO A N 1
ATOM 662 C CA . PRO A 1 83 ? 1.216 1.821 7.292 1.00 97.62 83 PRO A CA 1
ATOM 663 C C . PRO A 1 83 ? 0.873 0.862 6.141 1.00 97.62 83 PRO A C 1
ATOM 665 O O . PRO A 1 83 ? 1.738 0.481 5.349 1.00 97.62 83 PRO A O 1
ATOM 668 N N . LEU A 1 84 ? -0.410 0.511 5.980 1.00 98.06 84 LEU A N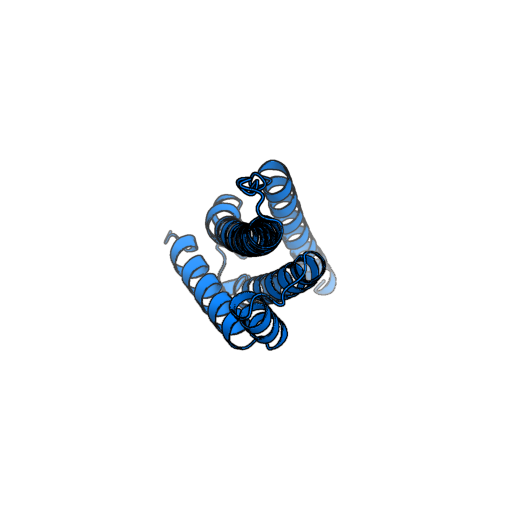 1
ATOM 669 C CA . LEU A 1 84 ? -0.868 -0.258 4.824 1.00 98.06 84 LEU A CA 1
ATOM 670 C C . LEU A 1 84 ? -0.695 0.538 3.519 1.00 98.06 84 LEU A C 1
ATOM 672 O O . LEU A 1 84 ? -0.230 -0.009 2.517 1.00 98.06 84 LEU A O 1
ATOM 676 N N . LEU A 1 85 ? -1.044 1.827 3.523 1.00 97.62 85 LEU A N 1
ATOM 677 C CA . LEU A 1 85 ? -0.896 2.708 2.361 1.00 97.62 85 LEU A CA 1
ATOM 678 C C . LEU A 1 85 ? 0.577 2.992 2.032 1.00 97.62 85 LEU A C 1
ATOM 680 O O . LEU A 1 85 ? 0.935 3.015 0.855 1.00 97.62 85 LEU A O 1
ATOM 684 N N . GLU A 1 86 ? 1.444 3.129 3.038 1.00 97.62 86 GLU A N 1
ATOM 685 C CA . GLU A 1 86 ? 2.903 3.198 2.871 1.00 97.62 86 GLU A CA 1
ATOM 686 C C . GLU A 1 86 ? 3.437 1.942 2.186 1.00 97.62 86 GLU A C 1
ATOM 688 O O . GLU A 1 86 ? 4.211 2.029 1.230 1.00 97.62 86 GLU A O 1
ATOM 693 N N . ARG A 1 87 ? 2.970 0.764 2.612 1.00 97.75 87 ARG A N 1
ATOM 694 C CA . ARG A 1 87 ? 3.343 -0.508 1.991 1.00 97.75 87 ARG A CA 1
ATOM 695 C C . ARG A 1 87 ? 2.903 -0.581 0.532 1.00 97.75 87 ARG A C 1
ATOM 697 O O . ARG A 1 87 ? 3.710 -0.951 -0.318 1.00 97.75 87 ARG A O 1
ATOM 704 N N . VAL A 1 88 ? 1.657 -0.217 0.220 1.00 98.00 88 VAL A N 1
ATOM 705 C CA . VAL A 1 88 ? 1.160 -0.179 -1.168 1.00 98.00 88 VAL A CA 1
ATOM 706 C C . VAL A 1 88 ? 1.985 0.797 -2.009 1.00 98.00 88 VAL A C 1
ATOM 708 O O . VAL A 1 88 ? 2.445 0.435 -3.093 1.00 98.00 88 VAL A O 1
ATOM 711 N N . HIS A 1 89 ? 2.233 2.005 -1.500 1.00 97.50 89 HIS A N 1
ATOM 712 C CA . HIS A 1 89 ? 3.048 3.013 -2.173 1.00 97.50 89 HIS A CA 1
ATOM 713 C C . HIS A 1 89 ? 4.474 2.516 -2.444 1.00 97.50 89 HIS A C 1
ATOM 715 O O . HIS A 1 89 ? 4.982 2.675 -3.557 1.00 97.50 89 HIS A O 1
ATOM 721 N N . GLY A 1 90 ? 5.104 1.876 -1.455 1.00 97.62 90 GLY A N 1
ATOM 722 C CA . GLY A 1 90 ? 6.421 1.259 -1.588 1.00 97.62 90 GLY A CA 1
ATOM 723 C C . GLY A 1 90 ? 6.435 0.189 -2.675 1.00 97.62 90 GLY A C 1
ATOM 724 O O . GLY A 1 90 ? 7.232 0.270 -3.601 1.00 97.62 90 GLY A O 1
ATOM 725 N N . MET A 1 91 ? 5.485 -0.748 -2.648 1.00 98.00 91 MET A N 1
ATOM 726 C CA . MET A 1 91 ? 5.388 -1.812 -3.655 1.00 98.00 91 MET A CA 1
ATOM 727 C C . MET A 1 91 ? 5.254 -1.269 -5.087 1.00 98.00 91 MET A C 1
ATOM 729 O O . MET A 1 91 ? 5.863 -1.817 -6.006 1.00 98.00 91 MET A O 1
ATOM 733 N N . VAL A 1 92 ? 4.479 -0.198 -5.288 1.00 97.56 92 VAL A N 1
ATOM 734 C CA . VAL A 1 92 ? 4.315 0.448 -6.602 1.00 97.56 92 VAL A CA 1
ATOM 735 C C . VAL A 1 92 ? 5.599 1.154 -7.044 1.00 97.56 92 VAL A C 1
ATOM 737 O O . VAL A 1 92 ? 6.018 0.999 -8.191 1.00 97.56 92 VAL A O 1
ATOM 740 N N . ASN A 1 93 ? 6.255 1.889 -6.143 1.00 96.75 93 ASN A N 1
ATOM 741 C CA . ASN A 1 93 ? 7.519 2.564 -6.442 1.00 96.75 93 ASN A CA 1
ATOM 742 C C . ASN A 1 93 ? 8.650 1.577 -6.736 1.00 96.75 93 ASN A C 1
ATOM 744 O O . ASN A 1 93 ? 9.476 1.832 -7.609 1.00 96.75 93 ASN A O 1
ATOM 748 N N . ASP A 1 94 ? 8.683 0.445 -6.040 1.00 96.12 94 ASP A N 1
ATOM 749 C CA . ASP A 1 94 ? 9.666 -0.617 -6.252 1.00 96.12 94 ASP A CA 1
ATOM 750 C C . ASP A 1 94 ? 9.507 -1.227 -7.636 1.00 96.12 94 ASP A C 1
ATOM 752 O O . ASP A 1 94 ? 10.482 -1.359 -8.374 1.00 96.12 94 ASP A O 1
ATOM 756 N N . ALA A 1 95 ? 8.265 -1.523 -8.016 1.00 96.19 95 ALA A N 1
ATOM 757 C CA . ALA A 1 95 ? 7.932 -2.016 -9.341 1.00 96.19 95 ALA A CA 1
ATOM 758 C C . ALA A 1 95 ? 8.323 -1.019 -10.446 1.00 96.19 95 ALA A C 1
ATOM 760 O O . ALA A 1 95 ? 8.962 -1.406 -11.424 1.00 96.19 95 ALA A O 1
ATOM 761 N N . ALA A 1 96 ? 7.987 0.264 -10.279 1.00 95.75 96 ALA A N 1
ATOM 762 C CA . ALA A 1 96 ? 8.350 1.312 -11.232 1.00 95.75 96 ALA A CA 1
ATOM 763 C C . ALA A 1 96 ? 9.874 1.489 -11.346 1.00 95.75 96 ALA A C 1
ATOM 765 O O . ALA A 1 96 ? 10.411 1.584 -12.450 1.00 95.75 96 ALA A O 1
ATOM 766 N N . SER A 1 97 ? 10.571 1.487 -10.207 1.00 94.69 97 SER A N 1
ATOM 767 C CA . SER A 1 97 ? 12.029 1.581 -10.135 1.00 94.69 97 SER A CA 1
ATOM 768 C C . SER A 1 97 ? 12.692 0.416 -10.866 1.00 94.69 97 SER A C 1
ATOM 770 O O . SER A 1 97 ? 13.603 0.628 -11.661 1.00 94.69 97 SER A O 1
ATOM 772 N N . GLU A 1 98 ? 12.208 -0.805 -10.648 1.00 94.75 98 GLU A N 1
ATOM 773 C CA . GLU A 1 98 ? 12.754 -2.001 -11.284 1.00 94.75 98 GLU A CA 1
ATOM 774 C C . GLU A 1 98 ? 12.548 -1.993 -12.804 1.00 94.75 98 GLU A C 1
ATOM 776 O O . GLU A 1 98 ? 13.499 -2.221 -13.550 1.00 94.75 98 GLU A O 1
ATOM 781 N N . ILE A 1 99 ? 11.353 -1.630 -13.286 1.00 94.50 99 ILE A N 1
ATOM 782 C CA . ILE A 1 99 ? 11.092 -1.501 -14.731 1.00 94.50 99 ILE A CA 1
ATOM 783 C C . ILE A 1 99 ? 12.026 -0.464 -15.360 1.00 94.50 99 ILE A C 1
ATOM 785 O O . ILE A 1 99 ? 12.604 -0.711 -16.419 1.00 94.50 99 ILE A O 1
ATOM 789 N N . GLN A 1 100 ? 12.225 0.679 -14.701 1.00 92.62 100 GLN A N 1
ATOM 790 C CA . GLN A 1 100 ? 13.119 1.713 -15.212 1.00 92.62 100 GLN A CA 1
ATOM 791 C C . GLN A 1 100 ? 14.574 1.218 -15.291 1.00 92.62 100 GLN A C 1
ATOM 793 O O . GLN A 1 100 ? 15.218 1.418 -16.318 1.00 92.62 100 GLN A O 1
ATOM 798 N N . LYS A 1 101 ? 15.068 0.478 -14.284 1.00 92.12 101 LYS A N 1
ATOM 799 C CA . LYS A 1 101 ? 16.412 -0.140 -14.336 1.00 92.12 101 LYS A CA 1
ATOM 800 C C . LYS A 1 101 ? 16.560 -1.105 -15.504 1.00 92.12 101 LYS A C 1
ATOM 802 O O . LYS A 1 101 ? 17.608 -1.122 -16.150 1.00 92.12 101 LYS A O 1
ATOM 807 N N . GLN A 1 102 ? 15.536 -1.913 -15.773 1.00 92.38 102 GLN A N 1
ATOM 808 C CA . GLN A 1 102 ? 15.546 -2.874 -16.878 1.00 92.38 102 GLN A CA 1
ATOM 809 C C . GLN A 1 102 ? 15.595 -2.158 -18.239 1.00 92.38 102 GLN A C 1
ATOM 811 O O . GLN A 1 102 ? 16.357 -2.558 -19.126 1.00 92.38 102 GLN A O 1
ATOM 816 N N . ILE A 1 103 ? 14.849 -1.057 -18.391 1.00 89.75 103 ILE A N 1
ATOM 817 C CA . ILE A 1 103 ? 14.872 -0.210 -19.593 1.00 89.75 103 ILE A CA 1
ATOM 818 C C . ILE A 1 103 ? 16.245 0.444 -19.781 1.00 89.75 103 ILE A C 1
ATOM 820 O O . ILE A 1 103 ? 16.810 0.377 -20.874 1.00 89.75 103 ILE A O 1
ATOM 824 N N . ASP A 1 104 ? 16.790 1.049 -18.728 1.00 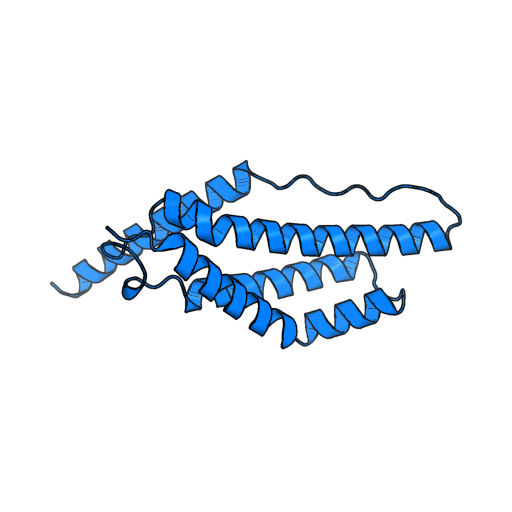89.31 104 ASP A N 1
ATOM 825 C CA . ASP A 1 104 ? 18.069 1.761 -18.773 1.00 89.31 104 ASP A CA 1
ATOM 826 C C . ASP A 1 104 ? 19.228 0.808 -19.086 1.00 89.31 104 ASP A C 1
ATOM 828 O O . ASP A 1 104 ? 20.036 1.083 -19.976 1.00 89.31 104 ASP A O 1
ATOM 832 N N . SER A 1 105 ? 19.227 -0.381 -18.473 1.00 87.94 105 SER A N 1
ATOM 833 C CA . SER A 1 105 ? 20.193 -1.447 -18.767 1.00 87.94 105 SER A CA 1
ATOM 834 C C . SER A 1 105 ? 20.127 -1.895 -20.230 1.00 87.94 105 SER A C 1
ATOM 836 O O . SER A 1 105 ? 21.161 -2.061 -20.872 1.00 87.94 105 SER A O 1
ATOM 838 N N . THR A 1 106 ? 18.921 -2.025 -20.795 1.00 87.06 106 THR A N 1
ATOM 839 C CA . THR A 1 106 ? 18.728 -2.382 -22.214 1.00 87.06 106 THR A CA 1
ATOM 840 C C . THR A 1 106 ? 19.246 -1.293 -23.159 1.00 87.06 106 THR A C 1
ATOM 842 O O . THR A 1 106 ? 19.685 -1.583 -24.270 1.00 87.06 106 THR A O 1
ATOM 845 N N . ARG A 1 107 ? 19.212 -0.027 -22.727 1.00 88.38 107 ARG A N 1
ATOM 846 C CA . ARG A 1 107 ? 19.676 1.135 -23.501 1.00 88.38 107 ARG A CA 1
ATOM 847 C C . ARG A 1 107 ? 21.138 1.501 -23.243 1.00 88.38 107 ARG A C 1
ATOM 849 O O . ARG A 1 107 ? 21.608 2.482 -23.812 1.00 88.38 107 ARG A O 1
ATOM 856 N N . ASN A 1 108 ? 21.846 0.734 -22.412 1.00 85.62 108 ASN A N 1
ATOM 857 C CA . ASN A 1 108 ? 23.201 1.044 -21.954 1.00 85.62 108 ASN A CA 1
ATOM 858 C C . ASN A 1 108 ? 23.305 2.455 -21.330 1.00 85.62 108 ASN A C 1
ATOM 860 O O . ASN A 1 108 ? 24.289 3.173 -21.511 1.00 85.62 108 ASN A O 1
ATOM 864 N N . VAL A 1 109 ? 22.244 2.859 -20.626 1.00 85.88 109 VAL A N 1
ATOM 865 C CA . VAL A 1 109 ? 22.135 4.100 -19.857 1.00 85.88 109 VAL A CA 1
ATOM 866 C C . VAL A 1 109 ? 22.231 3.731 -18.377 1.00 85.88 109 VAL A C 1
ATOM 868 O O . VAL A 1 109 ? 21.601 2.781 -17.925 1.00 85.88 109 VAL A O 1
ATOM 871 N N . HIS A 1 110 ? 23.024 4.469 -17.602 1.00 75.44 110 HIS A N 1
ATOM 872 C CA . HIS A 1 110 ? 23.227 4.200 -16.173 1.00 75.44 110 HIS A CA 1
ATOM 873 C C . HIS A 1 110 ? 22.590 5.297 -15.319 1.00 75.44 110 HIS A C 1
ATOM 875 O O . HIS A 1 110 ? 23.277 6.035 -14.614 1.00 75.44 110 HIS A O 1
ATOM 881 N N . LEU A 1 111 ? 21.267 5.432 -15.423 1.00 80.81 111 LEU A N 1
ATOM 882 C CA . LEU A 1 111 ? 20.486 6.325 -14.574 1.00 80.81 111 LEU A CA 1
ATOM 883 C C . LEU A 1 111 ? 19.909 5.549 -13.390 1.00 80.81 111 LEU A C 1
ATOM 885 O O . LEU A 1 111 ? 19.472 4.407 -13.517 1.00 80.81 111 LEU A O 1
ATOM 889 N N . ASN A 1 112 ? 19.905 6.188 -12.222 1.00 78.56 112 ASN A N 1
ATOM 890 C CA . ASN A 1 112 ? 19.206 5.653 -11.064 1.00 78.56 112 ASN A CA 1
ATOM 891 C C . ASN A 1 112 ? 17.722 6.026 -11.167 1.00 78.56 112 ASN A C 1
ATOM 893 O O . ASN A 1 112 ? 17.418 7.208 -11.350 1.00 78.56 112 ASN A O 1
ATOM 897 N N . PRO A 1 113 ? 16.791 5.071 -11.009 1.00 79.69 113 PRO A N 1
ATOM 898 C CA . PRO A 1 113 ? 15.377 5.400 -10.992 1.00 79.69 113 PRO A CA 1
ATOM 899 C C . PRO A 1 113 ? 15.039 6.291 -9.805 1.00 79.69 113 PRO A C 1
ATOM 901 O O . PRO A 1 113 ? 15.494 6.055 -8.683 1.00 79.69 113 PRO A O 1
ATOM 904 N N . VAL A 1 114 ? 14.178 7.271 -10.050 1.00 82.19 114 VAL A N 1
ATOM 905 C CA . VAL A 1 114 ? 13.639 8.145 -9.011 1.00 82.19 114 VAL A CA 1
ATOM 906 C C . VAL A 1 114 ? 12.444 7.455 -8.361 1.00 82.19 114 VAL A C 1
ATOM 908 O O . VAL A 1 114 ? 11.544 6.980 -9.050 1.00 82.19 114 VAL A O 1
ATOM 911 N N . ARG A 1 115 ? 12.435 7.409 -7.029 1.00 89.31 115 ARG A N 1
ATOM 912 C CA . ARG A 1 115 ? 11.255 7.029 -6.246 1.00 89.31 115 ARG A CA 1
ATOM 913 C C . ARG A 1 115 ? 10.465 8.279 -5.888 1.00 89.31 115 ARG A C 1
ATOM 915 O O . ARG A 1 115 ? 11.061 9.277 -5.489 1.00 89.31 115 ARG A O 1
ATOM 922 N N . ALA A 1 116 ? 9.146 8.208 -6.014 1.00 88.50 116 ALA A N 1
ATOM 923 C CA . ALA A 1 116 ? 8.268 9.258 -5.530 1.00 88.50 116 ALA A CA 1
ATOM 924 C C . ALA A 1 116 ? 8.289 9.297 -3.996 1.00 88.50 116 ALA A C 1
ATOM 926 O O . ALA A 1 116 ? 8.392 8.261 -3.332 1.00 88.50 116 ALA A O 1
ATOM 927 N N . GLU A 1 117 ? 8.189 10.501 -3.444 1.00 93.38 117 GLU A N 1
ATOM 928 C CA . GLU A 1 117 ? 7.995 10.699 -2.012 1.00 93.38 117 GLU A CA 1
ATOM 929 C C . GLU A 1 117 ? 6.593 10.232 -1.599 1.00 93.38 117 GLU A C 1
ATOM 931 O O . GLU A 1 117 ? 5.632 10.355 -2.365 1.00 93.38 117 GLU A O 1
ATOM 936 N N . PHE A 1 118 ? 6.473 9.677 -0.390 1.00 94.44 118 PHE A N 1
ATOM 937 C CA . PHE A 1 118 ? 5.177 9.276 0.142 1.00 94.44 118 PHE A CA 1
ATOM 938 C C . PHE A 1 118 ? 4.286 10.516 0.334 1.00 94.44 118 PHE A C 1
ATOM 940 O O . PHE A 1 118 ? 4.708 11.471 0.986 1.00 94.44 118 PHE A O 1
ATOM 947 N N . PRO A 1 119 ? 3.060 10.543 -0.222 1.00 94.50 119 PRO A N 1
ATOM 948 C CA . PRO A 1 119 ? 2.250 11.756 -0.254 1.00 94.50 119 PRO A CA 1
ATOM 949 C C . PRO A 1 119 ? 1.516 11.989 1.079 1.00 94.50 119 PRO A C 1
ATOM 951 O O . PRO A 1 119 ? 0.294 11.852 1.145 1.00 94.50 119 PRO A O 1
ATOM 954 N N . GLU A 1 120 ? 2.261 12.361 2.123 1.00 96.12 120 GLU A N 1
ATOM 955 C CA . GLU A 1 120 ? 1.794 12.518 3.513 1.00 96.12 120 GLU A CA 1
ATOM 956 C C . GLU A 1 120 ? 0.490 13.320 3.636 1.00 96.12 120 GLU A C 1
ATOM 958 O O . GLU A 1 120 ? -0.502 12.828 4.176 1.00 96.12 120 GLU A O 1
ATOM 963 N N . GLU A 1 121 ? 0.437 14.522 3.057 1.00 96.19 121 GLU A N 1
ATOM 964 C CA . GLU A 1 121 ? -0.744 15.393 3.151 1.00 96.19 121 GLU A CA 1
ATOM 965 C C . GLU A 1 121 ? -1.983 14.796 2.468 1.00 96.19 121 GLU A C 1
ATOM 967 O O . GLU A 1 121 ? -3.103 14.934 2.962 1.00 96.19 121 GLU A O 1
ATOM 972 N N . ARG A 1 122 ? -1.803 14.063 1.359 1.00 94.88 122 ARG A N 1
ATOM 973 C CA . ARG A 1 122 ? -2.923 13.380 0.690 1.00 94.88 122 ARG A CA 1
ATOM 974 C C . ARG A 1 122 ? -3.454 12.231 1.533 1.00 94.88 122 ARG A C 1
ATOM 976 O O . ARG A 1 122 ? -4.661 12.007 1.548 1.00 94.88 122 ARG A O 1
ATOM 983 N N . ILE A 1 123 ? -2.569 11.505 2.215 1.00 96.25 123 ILE A N 1
ATOM 984 C CA . ILE A 1 123 ? -2.974 10.429 3.118 1.00 96.25 123 ILE A CA 1
ATOM 985 C C . ILE A 1 123 ? -3.707 11.002 4.322 1.00 96.25 123 ILE A C 1
ATOM 987 O O . ILE A 1 123 ? -4.785 10.517 4.641 1.00 96.25 123 ILE A O 1
AT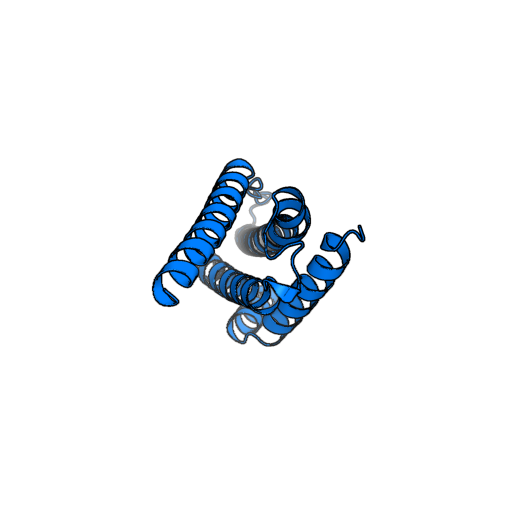OM 991 N N . ARG A 1 124 ? -3.206 12.083 4.925 1.00 95.56 124 ARG A N 1
ATOM 992 C CA . ARG A 1 124 ? -3.906 12.779 6.010 1.00 95.56 124 ARG A CA 1
ATOM 993 C C . ARG A 1 124 ? -5.311 13.223 5.600 1.00 95.56 124 ARG A C 1
ATOM 995 O O . ARG A 1 124 ? -6.261 12.956 6.330 1.00 95.56 124 ARG A O 1
ATOM 1002 N N . ALA A 1 125 ? -5.455 13.842 4.427 1.00 95.81 125 ALA A N 1
ATOM 1003 C CA . ALA A 1 125 ? -6.761 14.242 3.905 1.00 95.81 125 ALA A CA 1
ATOM 1004 C C . ALA A 1 125 ? -7.702 13.041 3.701 1.00 95.81 125 ALA A C 1
ATOM 1006 O O . ALA A 1 125 ? -8.881 13.120 4.036 1.00 95.81 125 ALA A O 1
ATOM 1007 N N . LEU A 1 126 ? -7.175 11.918 3.203 1.00 94.56 126 LEU A N 1
ATOM 1008 C CA . LEU A 1 126 ? -7.936 10.681 3.034 1.00 94.56 126 LEU A CA 1
ATOM 1009 C C . LEU A 1 126 ? -8.399 10.104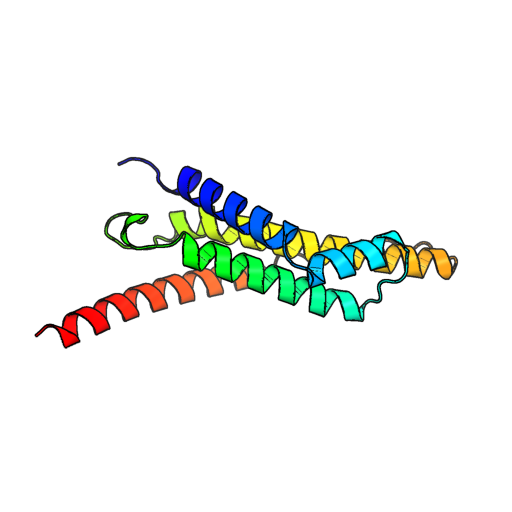 4.375 1.00 94.56 126 LEU A C 1
ATOM 1011 O O . LEU A 1 126 ? -9.555 9.710 4.478 1.00 94.56 126 LEU A O 1
ATOM 1015 N N . LEU A 1 127 ? -7.535 10.071 5.395 1.00 95.00 127 LEU A N 1
ATOM 1016 C CA . LEU A 1 127 ? -7.903 9.587 6.730 1.00 95.00 127 LEU A CA 1
ATOM 1017 C C . LEU A 1 127 ? -8.994 10.461 7.358 1.00 95.00 127 LEU A C 1
ATOM 1019 O O . LEU A 1 127 ? -9.958 9.924 7.893 1.00 95.00 127 LEU A O 1
ATOM 1023 N N . ASN A 1 128 ? -8.876 11.787 7.233 1.00 94.31 128 ASN A N 1
ATOM 1024 C CA . ASN A 1 128 ? -9.903 12.729 7.685 1.00 94.31 128 ASN A CA 1
ATOM 1025 C C . ASN A 1 128 ? -11.258 12.463 7.022 1.00 94.31 128 ASN A C 1
ATOM 1027 O O . ASN A 1 128 ? -12.255 12.320 7.721 1.00 94.31 128 ASN A O 1
ATOM 1031 N N . GLY A 1 129 ? -11.283 12.333 5.692 1.00 92.75 129 GLY A N 1
ATOM 1032 C CA . GLY A 1 129 ? -12.520 12.042 4.966 1.00 92.75 129 GLY A CA 1
ATOM 1033 C C . GLY A 1 129 ? -13.131 10.685 5.329 1.00 92.75 129 GLY A C 1
ATOM 1034 O O . GLY A 1 129 ? -14.347 10.561 5.382 1.00 92.75 129 GLY A O 1
ATOM 1035 N N . LEU A 1 130 ? -12.301 9.677 5.618 1.00 89.81 130 LEU A N 1
ATOM 1036 C CA . LEU A 1 130 ? -12.765 8.353 6.042 1.00 89.81 130 LEU A CA 1
ATOM 1037 C C . LEU A 1 130 ? -13.442 8.383 7.413 1.00 89.81 130 LEU A C 1
ATOM 1039 O O . LEU A 1 130 ? -14.476 7.750 7.580 1.00 89.81 130 LEU A O 1
ATOM 1043 N N . MET A 1 131 ? -12.870 9.102 8.382 1.00 90.50 131 MET A N 1
ATOM 1044 C CA . MET A 1 131 ? -13.481 9.222 9.710 1.00 90.50 131 MET A CA 1
ATOM 1045 C C . MET A 1 131 ? -14.794 9.998 9.635 1.00 90.50 131 MET A C 1
ATOM 1047 O O . MET A 1 131 ? -15.787 9.521 10.163 1.00 90.50 131 MET A O 1
ATOM 1051 N N . GLN A 1 132 ? -14.822 11.114 8.900 1.00 91.25 132 GLN A N 1
ATOM 1052 C CA . GLN A 1 132 ? -16.045 11.893 8.708 1.00 91.25 132 GLN A CA 1
ATOM 1053 C C . GLN A 1 132 ? -17.158 11.054 8.059 1.00 91.25 132 GLN A C 1
ATOM 1055 O O . GLN A 1 132 ? -18.278 11.033 8.550 1.00 91.25 132 GLN A O 1
ATOM 1060 N N . ALA A 1 133 ? -16.845 10.310 6.994 1.00 88.38 133 ALA A N 1
ATOM 1061 C CA . ALA A 1 133 ? -17.833 9.468 6.320 1.00 88.38 133 ALA A CA 1
ATOM 1062 C C . ALA A 1 133 ? -18.363 8.326 7.208 1.00 88.38 133 ALA A C 1
ATOM 1064 O O . ALA A 1 133 ? -19.494 7.887 7.028 1.00 88.38 133 ALA A O 1
ATOM 1065 N N . LEU A 1 134 ? -17.546 7.816 8.137 1.00 85.00 134 LEU A N 1
ATOM 1066 C CA . LEU A 1 134 ? -17.981 6.801 9.099 1.00 85.00 134 LEU A CA 1
ATOM 1067 C C . LEU A 1 134 ? -18.850 7.399 10.210 1.00 85.00 134 LEU A C 1
ATOM 1069 O O . LEU A 1 134 ? -19.794 6.743 10.623 1.00 85.00 134 LEU A O 1
ATOM 1073 N N . GLU A 1 135 ? -18.556 8.620 10.659 1.00 85.50 135 GLU A N 1
ATOM 1074 C CA . GLU A 1 135 ? -19.390 9.349 11.623 1.00 85.50 135 GLU A CA 1
ATOM 1075 C C . GLU A 1 135 ? -20.770 9.677 11.026 1.00 85.50 135 GLU A C 1
ATOM 1077 O O . GLU A 1 135 ? -21.785 9.372 11.642 1.00 85.50 135 GLU A O 1
ATOM 1082 N N . GLU A 1 136 ? -20.822 10.200 9.796 1.00 85.00 136 GLU A N 1
ATOM 1083 C CA . GLU A 1 136 ? -22.081 10.511 9.092 1.00 85.00 136 GLU A CA 1
ATOM 1084 C C . GLU A 1 136 ? -22.946 9.252 8.871 1.00 85.00 136 GLU A C 1
ATOM 1086 O O . GLU A 1 136 ? -24.162 9.283 9.042 1.00 85.00 136 GLU A O 1
ATOM 1091 N N . ALA A 1 137 ? -22.325 8.109 8.558 1.00 79.31 137 ALA A N 1
ATOM 1092 C CA . ALA A 1 137 ? -23.042 6.846 8.370 1.00 79.31 137 ALA A CA 1
ATOM 1093 C C . ALA A 1 137 ? -23.630 6.260 9.671 1.00 79.31 137 ALA A C 1
ATOM 1095 O O . ALA A 1 137 ? -24.543 5.435 9.603 1.00 79.31 137 ALA A O 1
ATOM 1096 N N . GLU A 1 138 ? -23.107 6.642 10.841 1.00 70.88 138 GLU A N 1
ATOM 1097 C CA . GLU A 1 138 ? -23.697 6.283 12.137 1.00 70.88 138 GLU A CA 1
ATOM 1098 C C . GLU A 1 138 ? -24.955 7.110 12.424 1.00 70.88 138 GLU A C 1
ATOM 1100 O O . GLU A 1 138 ? -25.946 6.553 12.893 1.00 70.88 138 GLU A O 1
ATOM 1105 N N . GLU A 1 139 ? -24.940 8.405 12.095 1.00 68.06 139 GLU A N 1
ATOM 1106 C CA . GLU A 1 139 ? -26.063 9.325 12.323 1.00 68.06 139 GLU A CA 1
ATOM 1107 C C . GLU A 1 139 ? -27.287 8.962 11.457 1.00 68.06 139 GLU A C 1
ATOM 1109 O O . GLU A 1 139 ? -28.402 8.861 11.975 1.00 68.06 139 GLU A O 1
ATOM 1114 N N . ASP A 1 140 ? -27.082 8.645 10.174 1.00 63.69 140 ASP A N 1
ATOM 1115 C CA . ASP A 1 140 ? -28.164 8.255 9.252 1.00 63.69 140 ASP A CA 1
ATOM 1116 C C . ASP A 1 140 ? -28.843 6.921 9.649 1.00 63.69 140 ASP A C 1
ATOM 1118 O O . ASP A 1 140 ? -30.030 6.705 9.394 1.00 63.69 140 ASP A O 1
ATOM 1122 N N . GLY A 1 141 ? -28.110 6.007 10.298 1.00 59.16 141 GLY A N 1
ATOM 1123 C CA . GLY A 1 141 ? -28.640 4.716 10.761 1.00 59.16 141 GLY A CA 1
ATOM 1124 C C . GLY A 1 141 ? -29.496 4.800 12.034 1.00 59.16 141 GLY A C 1
ATOM 1125 O O . GLY A 1 141 ? -30.299 3.897 12.305 1.00 59.16 141 GLY A O 1
ATOM 1126 N N . GLU A 1 142 ? -29.345 5.871 12.817 1.00 54.72 142 GLU A N 1
ATOM 1127 C CA . GLU A 1 142 ? -30.181 6.150 13.989 1.00 54.72 142 GLU A CA 1
ATOM 1128 C C . GLU A 1 142 ? -31.518 6.806 13.596 1.00 54.72 142 GLU A C 1
ATOM 1130 O O . GLU A 1 142 ? -32.533 6.535 14.242 1.00 54.72 142 GLU A O 1
ATOM 1135 N N . GLU A 1 143 ? -31.564 7.582 12.504 1.00 49.59 143 GLU A N 1
ATOM 1136 C CA . GLU A 1 143 ? -32.798 8.215 12.010 1.00 49.59 143 GLU A CA 1
ATOM 1137 C C . GLU A 1 143 ? -33.801 7.224 11.384 1.00 49.59 143 GLU A C 1
ATOM 1139 O O . GLU A 1 143 ? -35.007 7.454 11.461 1.00 49.59 143 GLU A O 1
ATOM 1144 N N . GLU A 1 144 ? -33.355 6.091 10.826 1.00 47.69 144 GLU A N 1
ATOM 1145 C CA . GLU A 1 144 ? -34.258 5.058 10.275 1.00 47.69 144 GLU A CA 1
ATOM 1146 C C . GLU A 1 144 ? -34.927 4.163 11.344 1.00 47.69 144 GLU A C 1
ATOM 1148 O O . GLU A 1 144 ? -35.828 3.385 11.020 1.00 47.69 144 GLU A O 1
ATOM 1153 N N . ASN A 1 145 ? -34.517 4.254 12.616 1.00 46.66 145 ASN A N 1
ATOM 1154 C CA . ASN A 1 145 ? -35.048 3.438 13.722 1.00 46.66 145 ASN A CA 1
ATOM 1155 C C . ASN A 1 145 ? -35.967 4.209 14.699 1.00 46.66 145 ASN A C 1
ATOM 1157 O O . ASN A 1 145 ? -36.294 3.681 15.770 1.00 46.66 145 ASN A O 1
ATOM 1161 N N . LEU A 1 146 ? -36.401 5.422 14.337 1.00 41.62 146 LEU A N 1
ATOM 1162 C CA . LEU A 1 146 ? -37.376 6.255 15.064 1.00 41.62 146 LEU A CA 1
ATOM 1163 C C . LEU A 1 146 ? -38.727 6.317 14.335 1.00 41.62 146 LEU A C 1
ATOM 1165 O O . LEU A 1 146 ? -39.760 6.341 15.047 1.00 41.62 146 LEU A O 1
#

Secondary structure (DSSP, 8-state):
----HHHHHHHHHHHHHHHHHH-HHHHHHHHHHHTT---HHHHHHHHHHHHHHHHHHHHHH--GGGSGGG---HHHHHHHHHHHHHHHHHHHHHHHHHHHHHHHHHTT--PPPPPPPP-HHHHHHHHHHHHHHHHHHHHHHHHTT-

pLDDT: mean 90.79, std 10.95, range [41.62, 98.69]

Foldseek 3Di:
DDDLQVVLQVQLVVQLVVQCVPDPLNVVQVVCLVVLNDDLVSLVVNLVSSVVSNVVSCVVRLALVSDVVRADDPVSCCSRVVVSLVVSLVVSQVSNQSNVVSVCVVVVHDDGDDRDDDPVVVSVVVSVVVRVVSVVVVVVVVVVVD

Sequence (146 aa):
MEDVAPKLYEKIEKAFTGKVNRNMDIRAFKEKLRNSQAKPEDVSLYARALGECASAALIENIRQDELPDGKLYWNIAERTIKPLLERVHGMVNDAASEIQKQIDSTRNVHLNPVRAEFPEERIRALLNGLMQALEEAEEDGEEENL